Protein AF-A0A847AK46-F1 (afdb_monomer)

Mean predicted aligned error: 5.67 Å

Radius of gyration: 19.07 Å; Cα contacts (8 Å, |Δi|>4): 72; chains: 1; bounding box: 44×22×49 Å

Solvent-accessible surface area (backbone atoms only — not comparable to full-atom values): 6407 Å² total; per-residue (Å²): 100,94,80,36,42,93,45,49,43,62,51,52,55,52,57,59,48,49,74,39,63,72,52,39,50,54,55,55,48,74,77,46,95,80,74,70,74,82,70,71,77,76,82,78,83,87,80,85,81,79,66,42,68,40,82,86,78,53,36,74,56,88,57,73,46,79,50,70,58,98,87,50,77,46,80,38,44,48,66,71,62,39,74,80,38,43,69,68,51,49,53,53,45,41,66,71,65,65,74,106

pLDDT: mean 88.89, std 6.11, range [63.16, 95.5]

Structure (mmCIF, N/CA/C/O backbone):
data_AF-A0A847AK46-F1
#
_entry.id   AF-A0A847AK46-F1
#
loop_
_atom_site.group_PDB
_atom_site.id
_atom_site.type_symbol
_atom_site.label_atom_id
_atom_s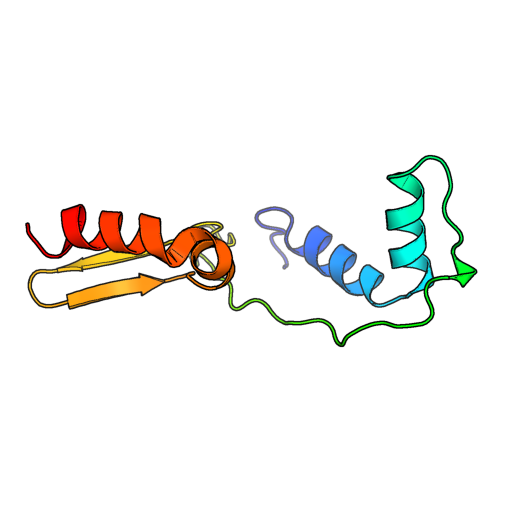ite.label_alt_id
_atom_site.label_comp_id
_atom_site.label_asym_id
_atom_site.label_entity_id
_atom_site.label_seq_id
_atom_site.pdbx_PDB_ins_code
_atom_site.Cartn_x
_atom_site.Cartn_y
_atom_site.Cartn_z
_atom_site.occupancy
_atom_site.B_iso_or_equiv
_atom_site.auth_seq_id
_atom_site.auth_comp_id
_atom_site.auth_asym_id
_atom_site.auth_atom_id
_atom_site.pdbx_PDB_model_num
ATOM 1 N N . PHE A 1 1 ? 14.630 -2.478 10.214 1.00 65.44 1 PHE A N 1
ATOM 2 C CA . PHE A 1 1 ? 15.773 -2.605 9.281 1.00 65.44 1 PHE A CA 1
ATOM 3 C C . PHE A 1 1 ? 16.762 -3.682 9.728 1.00 65.44 1 PHE A C 1
ATOM 5 O O . PHE A 1 1 ? 16.898 -4.661 9.011 1.00 65.44 1 PHE A O 1
ATOM 12 N N . LEU A 1 2 ? 17.380 -3.572 10.916 1.00 73.19 2 LEU A N 1
ATOM 13 C CA . LEU A 1 2 ? 18.348 -4.567 11.424 1.00 73.19 2 LEU A CA 1
ATOM 14 C C . LEU A 1 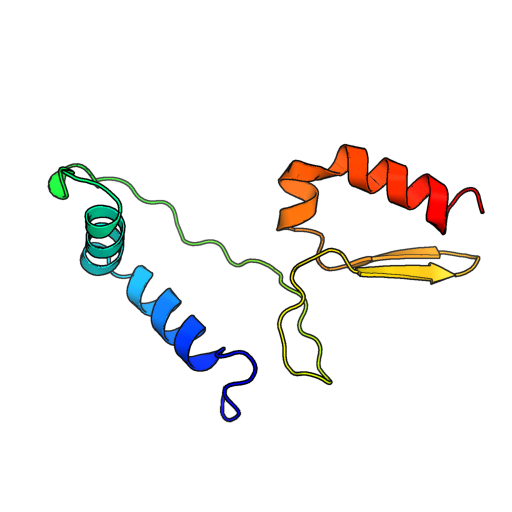2 ? 17.785 -5.992 11.535 1.00 73.19 2 LEU A C 1
ATOM 16 O O . LEU A 1 2 ? 18.455 -6.947 11.171 1.00 73.19 2 LEU A O 1
ATOM 20 N N . THR A 1 3 ? 16.541 -6.130 11.994 1.00 79.75 3 THR A N 1
ATOM 21 C CA . THR A 1 3 ? 15.900 -7.439 12.190 1.00 79.75 3 THR A CA 1
ATOM 22 C C . THR A 1 3 ? 15.344 -8.059 10.907 1.00 79.75 3 THR A C 1
ATOM 24 O O . THR A 1 3 ? 14.846 -9.173 10.967 1.00 79.75 3 THR A O 1
ATOM 27 N N . ASN A 1 4 ? 15.357 -7.330 9.780 1.00 80.56 4 ASN A N 1
ATOM 28 C CA . ASN A 1 4 ? 14.664 -7.686 8.532 1.00 80.56 4 ASN A CA 1
ATOM 29 C C . ASN A 1 4 ? 13.256 -8.290 8.738 1.00 80.56 4 ASN A C 1
ATOM 31 O O . ASN A 1 4 ? 12.871 -9.217 8.028 1.00 80.56 4 ASN A O 1
ATOM 35 N N . ALA A 1 5 ? 12.502 -7.786 9.725 1.00 79.62 5 ALA A N 1
ATOM 36 C CA . ALA A 1 5 ? 11.128 -8.229 9.965 1.00 79.62 5 ALA A CA 1
ATOM 37 C C . ALA A 1 5 ? 10.343 -8.147 8.647 1.00 79.62 5 ALA A C 1
ATOM 39 O O . ALA A 1 5 ? 10.553 -7.187 7.903 1.00 79.62 5 ALA A O 1
ATOM 40 N N . PHE A 1 6 ? 9.545 -9.176 8.339 1.00 80.62 6 PHE A N 1
ATOM 41 C CA . PHE A 1 6 ? 8.785 -9.359 7.088 1.00 80.62 6 PHE A CA 1
ATOM 42 C C . PHE A 1 6 ? 9.554 -9.151 5.762 1.00 80.62 6 PHE A C 1
ATOM 44 O O . PHE A 1 6 ? 8.937 -8.989 4.713 1.00 80.62 6 PHE A O 1
ATOM 51 N N . GLY A 1 7 ? 10.892 -9.135 5.767 1.00 85.75 7 GLY A N 1
ATOM 52 C CA . GLY A 1 7 ? 11.681 -8.792 4.578 1.00 85.75 7 GLY A CA 1
ATOM 53 C C . GLY A 1 7 ? 11.772 -7.286 4.295 1.00 85.75 7 GLY A C 1
ATOM 54 O O . GLY A 1 7 ? 12.087 -6.893 3.172 1.00 85.75 7 GLY A O 1
ATOM 55 N N . PHE A 1 8 ? 11.523 -6.418 5.287 1.00 85.12 8 PHE A N 1
ATOM 56 C CA . PHE A 1 8 ? 11.512 -4.958 5.114 1.00 85.12 8 PHE A CA 1
ATOM 57 C C . PHE A 1 8 ? 12.767 -4.393 4.450 1.00 85.12 8 PHE A C 1
ATOM 59 O O . PHE A 1 8 ? 12.676 -3.464 3.655 1.00 85.12 8 PHE A O 1
ATOM 66 N N . ARG A 1 9 ? 13.956 -4.893 4.809 1.00 89.25 9 ARG A N 1
ATOM 67 C CA . ARG A 1 9 ? 15.210 -4.382 4.241 1.00 89.25 9 ARG A CA 1
ATOM 68 C C . ARG A 1 9 ? 15.275 -4.695 2.754 1.00 89.25 9 ARG A C 1
ATOM 70 O O . ARG A 1 9 ? 15.650 -3.827 1.972 1.00 89.25 9 ARG A O 1
ATOM 77 N N . ASP A 1 10 ? 14.921 -5.920 2.396 1.00 90.19 10 ASP A N 1
ATOM 78 C CA . ASP A 1 10 ? 14.971 -6.383 1.016 1.00 90.19 10 ASP A CA 1
ATOM 79 C C . ASP A 1 10 ? 13.931 -5.625 0.183 1.00 90.19 10 ASP A C 1
ATOM 81 O O . ASP A 1 10 ? 14.270 -5.099 -0.874 1.00 90.19 10 ASP A O 1
ATOM 85 N N . LEU A 1 11 ? 12.725 -5.431 0.731 1.00 88.62 11 LEU A N 1
ATOM 86 C CA . LEU A 1 11 ? 11.689 -4.574 0.156 1.00 88.62 11 LEU A CA 1
ATOM 87 C C . LEU A 1 11 ? 12.175 -3.128 -0.026 1.00 88.62 11 LEU A C 1
ATOM 89 O O . LEU A 1 11 ? 12.060 -2.575 -1.111 1.00 88.62 11 LEU A O 1
ATOM 93 N N . ALA A 1 12 ? 12.751 -2.510 1.007 1.00 88.56 12 ALA A N 1
ATOM 94 C CA . ALA A 1 12 ? 13.211 -1.125 0.943 1.00 88.56 12 ALA A CA 1
ATOM 95 C C . ALA A 1 12 ? 14.313 -0.933 -0.110 1.00 88.56 12 ALA A C 1
ATOM 97 O O . ALA A 1 12 ? 14.274 0.020 -0.886 1.00 88.56 12 ALA A O 1
ATOM 98 N N . ILE A 1 13 ? 15.283 -1.851 -0.164 1.00 92.06 13 ILE A N 1
ATOM 99 C CA . ILE A 1 13 ? 16.333 -1.840 -1.189 1.00 92.06 13 ILE A CA 1
ATOM 100 C C . ILE A 1 13 ? 15.716 -2.005 -2.582 1.00 92.06 13 ILE A C 1
ATOM 102 O O . ILE A 1 13 ? 16.142 -1.333 -3.521 1.00 92.06 13 ILE A O 1
ATOM 106 N N . GLU A 1 14 ? 14.726 -2.882 -2.725 1.00 92.94 14 GLU A N 1
ATOM 107 C CA . GLU A 1 14 ? 14.033 -3.118 -3.987 1.00 92.94 14 GLU A CA 1
ATOM 108 C C . GLU A 1 14 ? 13.263 -1.882 -4.472 1.00 92.94 14 GLU A C 1
ATOM 110 O O . GLU A 1 14 ? 13.423 -1.480 -5.623 1.00 92.94 14 GLU A O 1
ATOM 115 N N . GLU A 1 15 ? 12.511 -1.212 -3.596 1.00 90.94 15 GLU A N 1
ATOM 116 C CA . GLU A 1 15 ? 11.807 0.033 -3.930 1.00 90.94 15 GLU A CA 1
ATOM 117 C C . GLU A 1 15 ? 12.776 1.156 -4.334 1.00 90.94 15 GLU A C 1
ATOM 119 O O . GLU A 1 15 ? 12.540 1.851 -5.322 1.00 90.94 15 GLU A O 1
ATOM 124 N N . ILE A 1 16 ? 13.922 1.291 -3.654 1.00 90.38 16 ILE A N 1
ATOM 125 C CA . ILE A 1 16 ? 14.945 2.290 -4.013 1.00 90.38 16 ILE A CA 1
ATOM 126 C C . ILE A 1 16 ? 15.492 2.043 -5.425 1.00 90.38 16 ILE A C 1
ATOM 128 O O . ILE A 1 16 ? 15.710 2.991 -6.184 1.00 90.38 16 ILE A O 1
ATOM 132 N N . LYS A 1 17 ? 15.706 0.783 -5.826 1.00 92.69 17 LYS A N 1
ATOM 133 C CA . LYS A 1 17 ? 16.184 0.478 -7.185 1.00 92.69 17 LYS A CA 1
ATOM 134 C C . LYS A 1 17 ? 15.185 0.913 -8.255 1.00 92.69 17 LYS A C 1
ATOM 136 O O . LYS A 1 17 ? 15.623 1.336 -9.325 1.00 92.69 17 LYS A O 1
ATOM 141 N N . LYS A 1 18 ? 13.875 0.858 -7.980 1.00 91.12 18 LYS A N 1
ATOM 142 C CA . LYS A 1 18 ? 12.813 1.272 -8.919 1.00 91.12 18 LYS A CA 1
ATOM 143 C C . LYS A 1 18 ? 12.843 2.763 -9.243 1.00 91.12 18 LYS A C 1
ATOM 145 O O . LYS A 1 18 ? 12.276 3.170 -10.250 1.00 91.12 18 LYS A O 1
ATOM 150 N N . TYR A 1 19 ? 13.575 3.573 -8.476 1.00 88.06 19 TYR A N 1
ATOM 151 C CA . TYR A 1 19 ? 13.792 4.982 -8.819 1.00 88.06 19 TYR A CA 1
ATOM 152 C C . TYR A 1 19 ? 14.685 5.131 -10.060 1.00 88.06 19 TYR A C 1
ATOM 154 O O . TYR A 1 19 ? 14.676 6.166 -10.724 1.00 88.06 19 TYR A O 1
ATOM 162 N N . ARG A 1 20 ? 15.454 4.092 -10.414 1.00 89.81 20 ARG A N 1
ATOM 163 C CA . ARG A 1 20 ? 16.216 4.047 -11.663 1.00 89.81 20 ARG A CA 1
ATOM 164 C C . ARG A 1 20 ? 15.307 3.575 -12.790 1.00 89.81 20 ARG A C 1
ATOM 166 O O . ARG A 1 20 ? 14.909 2.412 -12.815 1.00 89.81 20 ARG A O 1
ATOM 173 N N . ARG A 1 21 ? 15.082 4.440 -13.784 1.00 87.94 21 ARG A N 1
ATOM 174 C CA . ARG A 1 21 ? 14.257 4.138 -14.967 1.00 87.94 21 ARG A CA 1
ATOM 175 C C . ARG A 1 21 ? 14.592 2.785 -15.597 1.00 87.94 21 ARG A C 1
ATOM 17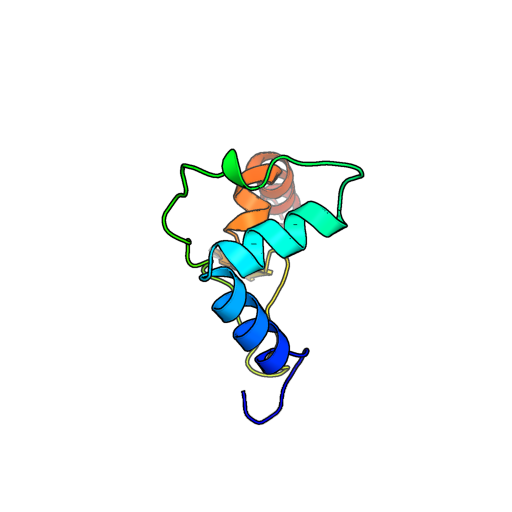7 O O . ARG A 1 21 ? 13.699 1.968 -15.746 1.00 87.94 21 ARG A O 1
ATOM 184 N N . SER A 1 22 ? 15.863 2.534 -15.918 1.00 90.38 22 SER A N 1
ATOM 185 C CA . SER A 1 22 ? 16.278 1.289 -16.585 1.00 90.38 22 SER A CA 1
ATOM 186 C C . SER A 1 22 ? 15.998 0.033 -15.760 1.00 90.38 22 SER A C 1
ATOM 188 O O . SER A 1 22 ? 15.740 -1.032 -16.313 1.00 90.38 22 SER A O 1
ATOM 190 N N . TYR A 1 23 ? 16.033 0.147 -14.431 1.00 93.00 23 TYR A N 1
ATOM 191 C CA . TYR A 1 23 ? 15.668 -0.956 -13.555 1.00 93.00 23 TYR A CA 1
ATOM 192 C C . TYR A 1 23 ? 14.162 -1.208 -13.608 1.00 93.00 23 TYR A C 1
ATOM 194 O O . TYR A 1 23 ? 13.732 -2.341 -13.807 1.00 93.00 23 TYR A O 1
ATOM 202 N N . PHE A 1 24 ? 13.366 -0.146 -13.486 1.00 90.94 24 PHE A N 1
ATOM 203 C CA . PHE A 1 24 ? 11.912 -0.245 -13.474 1.00 90.94 24 PHE A CA 1
ATOM 204 C C . PHE A 1 24 ? 11.339 -0.721 -14.819 1.00 90.94 24 PHE A C 1
ATOM 206 O O . PHE A 1 24 ? 10.517 -1.636 -14.841 1.00 90.94 24 PHE A O 1
ATOM 213 N N . THR A 1 25 ? 11.836 -0.200 -15.947 1.00 92.19 25 THR A N 1
ATOM 214 C CA . THR A 1 25 ? 11.452 -0.684 -17.287 1.00 92.19 25 THR A CA 1
ATOM 215 C C . THR A 1 25 ? 11.897 -2.126 -17.513 1.00 92.19 25 THR A C 1
ATOM 217 O O . THR A 1 25 ? 11.148 -2.921 -18.080 1.00 92.19 25 THR A O 1
ATOM 220 N N . GLY A 1 26 ? 13.071 -2.504 -16.998 1.00 92.94 26 GLY A N 1
ATOM 221 C CA . GLY A 1 26 ? 13.560 -3.879 -17.040 1.00 92.94 26 GLY A CA 1
ATOM 222 C C . GLY A 1 26 ? 12.695 -4.864 -16.244 1.00 92.94 26 GLY A C 1
ATOM 223 O O . GLY A 1 26 ? 12.573 -6.021 -16.644 1.00 92.94 26 GLY A O 1
ATOM 224 N N . LEU A 1 27 ? 12.067 -4.429 -15.144 1.00 93.62 27 LEU A N 1
ATOM 225 C CA . LEU A 1 27 ? 11.072 -5.233 -14.425 1.00 93.62 27 LEU A CA 1
ATOM 226 C C . LEU A 1 27 ? 9.802 -5.415 -15.263 1.00 93.62 27 LEU A C 1
ATOM 228 O O . 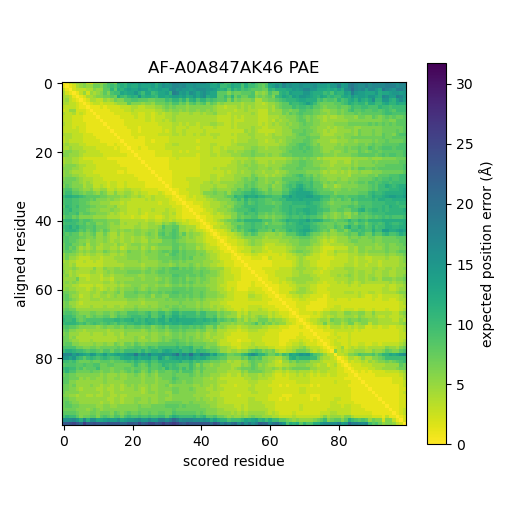LEU A 1 27 ? 9.351 -6.546 -15.426 1.00 93.62 27 LEU A O 1
ATOM 232 N N . ALA A 1 28 ? 9.274 -4.336 -15.849 1.00 92.12 28 ALA A N 1
ATOM 233 C CA . ALA A 1 28 ? 8.081 -4.390 -16.696 1.00 92.12 28 ALA A CA 1
ATOM 234 C C . ALA A 1 28 ? 8.272 -5.317 -17.908 1.00 92.12 28 ALA A C 1
ATOM 236 O O . ALA A 1 28 ? 7.408 -6.137 -18.208 1.00 92.12 28 ALA A O 1
ATOM 237 N N . LYS A 1 29 ? 9.444 -5.265 -18.550 1.00 94.19 29 LYS A N 1
ATOM 238 C CA . LYS A 1 29 ? 9.794 -6.129 -19.686 1.00 94.19 29 LYS A CA 1
ATOM 239 C C . LYS A 1 29 ? 9.739 -7.621 -19.370 1.00 94.19 29 LYS A C 1
ATOM 241 O O . LYS A 1 29 ? 9.427 -8.407 -20.250 1.00 94.19 29 LYS A O 1
ATOM 246 N N . LYS A 1 30 ? 10.007 -8.030 -18.127 1.00 94.81 30 LYS A N 1
ATOM 247 C CA . LYS A 1 30 ? 9.921 -9.444 -17.719 1.00 94.81 30 LYS A CA 1
ATOM 248 C C . LYS A 1 30 ? 8.483 -9.949 -17.584 1.00 94.81 30 LYS A C 1
ATOM 250 O O . LYS A 1 30 ? 8.283 -11.155 -17.503 1.00 94.81 30 LYS A O 1
ATOM 255 N N . MET A 1 31 ? 7.504 -9.049 -17.507 1.00 95.25 31 MET A N 1
ATOM 256 C CA . MET A 1 31 ? 6.094 -9.391 -17.293 1.00 95.25 31 MET A CA 1
ATOM 257 C C . MET A 1 31 ? 5.320 -9.591 -18.600 1.00 95.25 31 MET A C 1
ATOM 259 O O . MET A 1 31 ? 4.175 -10.034 -18.564 1.00 95.25 31 MET A O 1
ATOM 263 N N . VAL A 1 32 ? 5.915 -9.247 -19.744 1.00 95.44 32 VAL A N 1
ATOM 264 C CA . VAL A 1 32 ? 5.263 -9.251 -21.058 1.00 95.44 32 VAL A CA 1
ATOM 265 C C . VAL A 1 32 ? 6.178 -9.874 -22.109 1.00 95.44 32 VAL A C 1
ATOM 267 O O . VAL A 1 32 ? 7.385 -9.966 -21.912 1.00 95.44 32 VAL A O 1
ATOM 270 N N . TYR A 1 33 ? 5.604 -10.316 -23.228 1.00 95.38 33 TYR A N 1
ATOM 271 C CA . TYR A 1 33 ? 6.370 -10.944 -24.307 1.00 95.38 33 TYR A CA 1
ATOM 272 C C . TYR A 1 33 ? 7.305 -9.951 -25.017 1.00 95.38 33 TYR A C 1
ATOM 274 O O . TYR A 1 33 ? 8.482 -10.239 -25.223 1.00 95.38 33 TYR A O 1
ATOM 282 N N . GLU A 1 34 ? 6.797 -8.763 -25.347 1.00 94.06 34 GLU A N 1
ATOM 283 C CA . GLU A 1 34 ? 7.551 -7.699 -26.008 1.00 94.06 34 GLU A CA 1
ATOM 284 C C . GLU A 1 34 ? 7.066 -6.329 -25.518 1.00 94.06 34 GLU A C 1
ATOM 286 O O . GLU A 1 34 ? 5.873 -6.130 -25.286 1.00 94.06 34 GLU A O 1
ATOM 291 N N . ILE A 1 35 ? 7.997 -5.388 -25.330 1.00 92.69 35 ILE A N 1
ATOM 292 C CA . ILE A 1 35 ? 7.706 -3.995 -24.980 1.00 92.69 35 ILE A CA 1
ATOM 293 C C . ILE A 1 35 ? 8.817 -3.074 -25.489 1.00 92.69 35 ILE A C 1
ATOM 295 O O . ILE A 1 35 ? 10.002 -3.399 -25.380 1.00 92.69 35 ILE A O 1
ATOM 299 N N . ASP A 1 36 ? 8.440 -1.908 -26.011 1.00 91.81 36 ASP A N 1
ATOM 300 C CA . ASP A 1 36 ? 9.387 -0.860 -26.391 1.00 91.81 36 ASP A CA 1
ATOM 301 C C . ASP A 1 36 ? 9.817 -0.047 -25.158 1.00 91.81 36 ASP A C 1
ATOM 303 O O . ASP A 1 36 ? 9.108 0.838 -24.676 1.00 91.81 36 ASP A O 1
ATOM 307 N N . GLU A 1 37 ? 11.019 -0.327 -24.649 1.00 88.69 37 GLU A N 1
ATOM 308 C CA . GLU A 1 37 ? 11.597 0.396 -23.509 1.00 88.69 37 GLU A CA 1
ATOM 309 C C . GLU A 1 37 ? 11.841 1.893 -23.804 1.00 88.69 37 GLU A C 1
ATOM 311 O O . GLU A 1 37 ? 11.890 2.727 -22.887 1.00 88.69 37 GLU A O 1
ATOM 316 N N . THR A 1 38 ? 11.982 2.260 -25.082 1.00 89.69 38 THR A N 1
ATOM 317 C CA . THR A 1 38 ? 12.173 3.654 -25.504 1.00 89.69 38 THR A CA 1
ATOM 318 C C . THR A 1 38 ? 10.874 4.462 -25.442 1.00 89.69 38 THR A C 1
ATOM 320 O O . THR A 1 38 ? 10.924 5.691 -25.323 1.00 89.69 38 THR A O 1
ATOM 323 N N . GLY A 1 39 ? 9.724 3.780 -25.405 1.00 90.06 39 GLY A N 1
ATOM 324 C CA . GLY A 1 39 ? 8.397 4.365 -25.232 1.00 90.06 39 GLY A CA 1
ATOM 325 C C . GLY A 1 39 ? 8.141 4.965 -23.844 1.00 90.06 39 GLY A C 1
ATOM 326 O O . GLY A 1 39 ? 7.302 5.853 -23.712 1.00 90.06 39 GLY A O 1
ATOM 327 N N . PHE A 1 40 ? 8.895 4.566 -22.811 1.00 89.44 40 PHE A N 1
ATOM 328 C CA . PHE A 1 40 ? 8.778 5.117 -21.450 1.00 89.44 40 PHE A CA 1
ATOM 329 C C . PHE A 1 40 ? 9.404 6.517 -21.338 1.00 89.44 40 PHE A C 1
ATOM 331 O O . PHE A 1 40 ? 10.512 6.681 -20.820 1.00 89.44 40 PHE A O 1
ATOM 338 N N . LYS A 1 41 ? 8.707 7.529 -21.861 1.00 89.38 41 LYS A N 1
ATOM 339 C CA . LYS A 1 41 ? 9.173 8.927 -21.921 1.00 89.38 41 LYS A CA 1
ATOM 340 C C . LYS A 1 41 ? 8.703 9.790 -20.754 1.00 89.38 41 LYS A C 1
ATOM 342 O O . LYS A 1 41 ? 9.319 10.814 -20.482 1.00 89.38 41 LYS A O 1
ATOM 347 N N . GLU A 1 42 ? 7.650 9.365 -20.067 1.00 88.94 42 GLU A N 1
ATOM 348 C CA . GLU A 1 42 ? 7.000 10.118 -18.998 1.00 88.94 42 GLU A CA 1
ATOM 349 C C . GLU A 1 42 ? 6.961 9.293 -17.712 1.00 88.94 42 GLU A C 1
ATOM 351 O O . GLU A 1 42 ? 6.839 8.066 -17.743 1.00 88.94 42 GLU A O 1
ATOM 356 N N . TRP A 1 43 ? 7.079 9.968 -16.571 1.00 84.31 43 TRP A N 1
ATOM 357 C CA . TRP A 1 43 ? 6.940 9.363 -15.252 1.00 84.31 43 TRP A CA 1
ATOM 358 C C . TRP A 1 43 ? 6.433 10.395 -14.253 1.00 84.31 43 TRP A C 1
ATOM 360 O O . TRP A 1 43 ? 6.748 11.583 -14.333 1.00 84.31 43 TRP A O 1
ATOM 370 N N . THR A 1 44 ? 5.663 9.925 -13.281 1.00 82.12 44 THR A N 1
ATOM 371 C CA . TH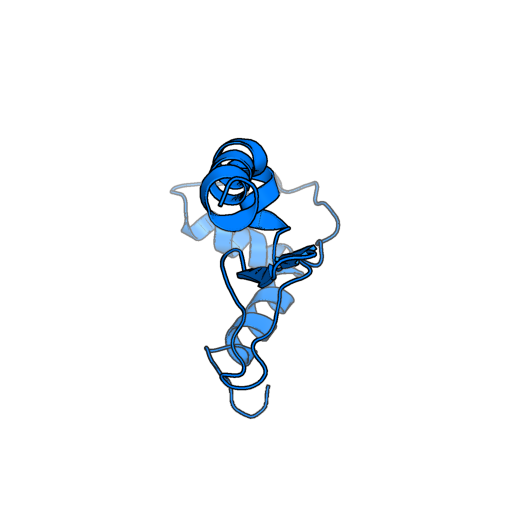R A 1 44 ? 5.219 10.738 -12.153 1.00 82.12 44 THR A CA 1
ATOM 372 C C . THR A 1 44 ? 6.209 10.630 -11.001 1.00 82.12 44 THR A C 1
ATOM 374 O O . THR A 1 44 ? 6.958 9.658 -10.884 1.00 82.12 44 THR A O 1
ATOM 377 N N . THR A 1 45 ? 6.189 11.613 -10.106 1.00 82.81 45 THR A N 1
ATOM 378 C CA . THR A 1 45 ? 6.916 11.520 -8.839 1.00 82.81 45 THR A CA 1
ATOM 379 C C . THR A 1 45 ? 6.390 10.329 -8.025 1.00 82.81 45 THR A C 1
ATOM 381 O O . THR A 1 45 ? 5.169 10.186 -7.901 1.00 82.81 45 THR A O 1
ATOM 384 N N . PRO A 1 46 ? 7.265 9.474 -7.463 1.00 81.06 46 PRO A N 1
ATOM 385 C CA . PRO A 1 46 ? 6.844 8.409 -6.560 1.00 81.06 46 PRO A CA 1
ATOM 386 C C . PRO A 1 46 ? 6.076 8.964 -5.354 1.00 81.06 46 PRO A C 1
ATOM 388 O O . PRO A 1 46 ? 6.488 9.952 -4.745 1.00 81.06 46 PRO A O 1
ATOM 391 N N . GLY A 1 47 ? 4.963 8.321 -5.003 1.00 83.44 47 GLY A N 1
ATOM 392 C CA . GLY A 1 47 ? 4.180 8.652 -3.812 1.00 83.44 47 GLY A CA 1
ATOM 393 C C . GLY A 1 47 ? 4.642 7.873 -2.579 1.00 83.44 47 GLY A C 1
ATOM 394 O O . GLY A 1 47 ? 5.141 6.755 -2.693 1.00 83.44 47 GLY A O 1
ATOM 395 N N . ILE A 1 48 ? 4.429 8.441 -1.389 1.00 83.81 48 ILE A N 1
ATOM 396 C CA . ILE A 1 48 ? 4.624 7.742 -0.112 1.00 83.81 48 ILE A CA 1
ATOM 397 C C . ILE A 1 48 ? 3.260 7.272 0.388 1.00 83.81 48 ILE A C 1
ATOM 399 O O . ILE A 1 48 ? 2.350 8.076 0.587 1.00 83.81 48 ILE A O 1
ATOM 403 N N . ARG A 1 49 ? 3.117 5.965 0.621 1.00 84.88 49 ARG A N 1
ATOM 404 C CA . ARG A 1 49 ? 1.922 5.398 1.251 1.00 84.88 49 ARG A CA 1
ATOM 405 C C . ARG A 1 49 ? 2.048 5.520 2.768 1.00 84.88 49 ARG A C 1
ATOM 407 O O . ARG A 1 49 ? 2.966 4.949 3.353 1.00 84.88 49 ARG A O 1
ATOM 414 N N . ALA A 1 50 ? 1.119 6.236 3.403 1.00 85.56 50 ALA A N 1
ATOM 415 C CA . ALA A 1 50 ? 1.001 6.261 4.859 1.00 85.56 50 ALA A CA 1
ATOM 416 C C . ALA A 1 50 ? 0.466 4.902 5.347 1.00 85.56 50 ALA A C 1
ATOM 418 O O . ALA A 1 50 ? -0.742 4.683 5.413 1.00 85.56 50 ALA A O 1
ATOM 419 N N . GLN A 1 51 ? 1.389 3.976 5.605 1.00 87.88 51 GLN A N 1
ATOM 420 C CA . GLN A 1 51 ? 1.110 2.605 6.023 1.00 87.88 51 GLN A CA 1
ATOM 421 C C . GLN A 1 51 ? 1.314 2.455 7.530 1.00 87.88 51 GLN A C 1
ATOM 423 O O . GLN A 1 51 ? 2.317 2.923 8.074 1.00 87.88 51 GLN A O 1
ATOM 428 N N . LEU A 1 52 ? 0.393 1.764 8.199 1.00 91.62 52 LEU A N 1
ATOM 429 C CA . LEU A 1 52 ? 0.513 1.479 9.625 1.00 91.62 52 LEU A CA 1
ATOM 430 C C . LEU A 1 52 ? 1.574 0.391 9.888 1.00 91.62 52 LEU A C 1
ATOM 432 O O . LEU A 1 52 ? 1.582 -0.652 9.232 1.00 91.62 52 LEU A O 1
ATOM 436 N N . LEU A 1 53 ? 2.447 0.624 10.875 1.00 90.50 53 LEU A N 1
ATOM 437 C CA . LEU A 1 53 ? 3.434 -0.342 11.368 1.00 90.50 53 LEU A CA 1
ATOM 438 C C . LEU A 1 53 ? 2.961 -0.924 12.703 1.00 90.50 53 LEU A C 1
ATOM 440 O O . LEU A 1 53 ? 2.783 -0.189 13.674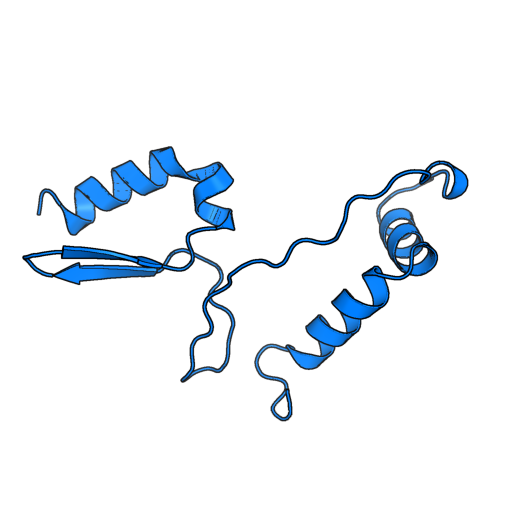 1.00 90.50 53 LEU A O 1
ATOM 444 N N . ASN A 1 54 ? 2.829 -2.245 12.781 1.00 90.50 54 ASN A N 1
ATOM 445 C CA . ASN A 1 54 ? 2.628 -2.927 14.051 1.00 90.50 54 ASN A CA 1
ATOM 446 C C . ASN A 1 54 ? 3.957 -2.951 14.821 1.00 90.50 54 ASN A C 1
ATOM 448 O O . ASN A 1 54 ? 4.906 -3.605 14.403 1.00 90.50 54 ASN A O 1
ATOM 452 N N . ILE A 1 55 ? 4.048 -2.246 15.948 1.00 90.50 55 ILE A N 1
ATOM 453 C CA . ILE A 1 55 ? 5.300 -2.127 16.718 1.00 90.50 55 ILE A CA 1
ATOM 454 C C . ILE A 1 55 ? 5.710 -3.415 17.447 1.00 90.50 55 ILE A C 1
ATOM 456 O O . ILE A 1 55 ? 6.888 -3.583 17.766 1.00 90.50 55 ILE A O 1
ATOM 460 N N . ASN A 1 56 ? 4.764 -4.329 17.676 1.00 90.44 56 ASN A N 1
ATOM 461 C CA . ASN A 1 56 ? 5.011 -5.594 18.362 1.00 90.44 56 ASN A CA 1
ATOM 462 C C . ASN A 1 56 ? 5.608 -6.618 17.392 1.00 90.44 56 ASN A C 1
ATOM 464 O O . ASN A 1 56 ? 6.663 -7.188 17.666 1.00 90.44 56 ASN A O 1
ATOM 468 N N . THR A 1 57 ? 4.973 -6.809 16.230 1.00 89.56 57 THR A N 1
ATOM 469 C CA . THR A 1 57 ? 5.467 -7.734 15.191 1.00 89.56 57 THR A CA 1
ATOM 470 C C . THR A 1 57 ? 6.553 -7.108 14.316 1.00 89.56 57 THR A C 1
ATOM 472 O O . THR A 1 57 ? 7.378 -7.813 13.738 1.00 89.56 57 THR A O 1
ATOM 475 N N . LYS A 1 58 ? 6.609 -5.770 14.274 1.00 88.06 58 LYS A N 1
ATOM 476 C CA . LYS A 1 58 ? 7.440 -4.953 13.376 1.00 88.06 58 LYS A CA 1
ATOM 477 C C . LYS A 1 58 ? 7.063 -5.128 11.905 1.00 88.06 58 LYS A C 1
ATOM 479 O O . LYS A 1 58 ? 7.933 -4.997 11.048 1.00 88.06 58 LYS A O 1
ATOM 484 N N . GLU A 1 59 ? 5.790 -5.399 11.625 1.00 88.62 59 GLU A N 1
ATOM 485 C CA . GLU A 1 59 ? 5.257 -5.648 10.281 1.00 88.62 59 GLU A CA 1
ATOM 486 C C . GLU A 1 59 ? 4.301 -4.553 9.810 1.00 88.62 59 GLU A C 1
ATOM 488 O O . GLU A 1 59 ? 3.640 -3.892 10.614 1.00 88.62 59 GLU A O 1
ATOM 493 N N . LEU A 1 60 ? 4.229 -4.355 8.492 1.00 88.62 60 LEU A N 1
ATOM 494 C CA . LEU A 1 60 ? 3.279 -3.425 7.88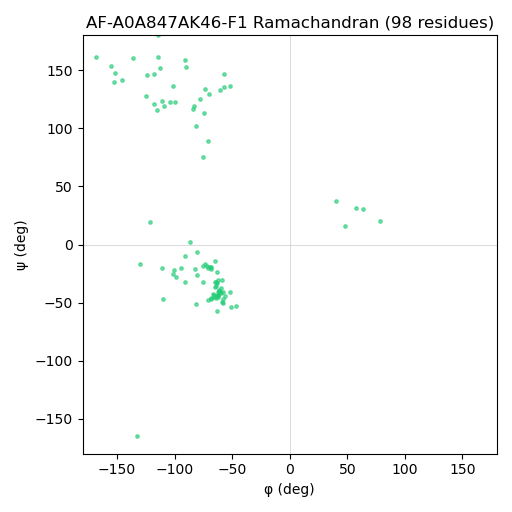7 1.00 88.62 60 LEU A CA 1
ATOM 495 C C . LEU A 1 60 ? 1.891 -4.058 7.841 1.00 88.62 60 LEU A C 1
ATOM 497 O O . LEU A 1 60 ? 1.704 -5.125 7.261 1.00 88.62 60 LEU A O 1
ATOM 501 N N . VAL A 1 61 ? 0.908 -3.366 8.407 1.00 89.94 61 VAL A N 1
ATOM 502 C CA . VAL A 1 61 ? -0.492 -3.787 8.344 1.00 89.94 61 VAL A CA 1
ATOM 503 C C . VAL A 1 61 ? -0.984 -3.610 6.916 1.00 89.94 61 VAL A C 1
ATOM 505 O O . VAL A 1 61 ? -0.788 -2.543 6.348 1.00 89.94 61 VAL A O 1
ATOM 508 N N . LEU A 1 62 ? -1.599 -4.626 6.313 1.00 86.62 62 LEU A N 1
ATOM 509 C CA . LEU A 1 62 ? -1.988 -4.588 4.895 1.00 86.62 62 LEU A CA 1
ATOM 510 C C . LEU A 1 62 ? -3.408 -4.059 4.659 1.00 86.62 62 LEU A C 1
ATOM 512 O O . LEU A 1 62 ? -3.632 -3.389 3.649 1.00 86.62 62 LEU A O 1
ATOM 516 N N . ASP A 1 63 ? -4.317 -4.322 5.597 1.00 90.19 63 ASP A N 1
ATOM 517 C CA . ASP A 1 63 ? -5.747 -4.004 5.511 1.00 90.19 63 ASP A CA 1
ATOM 518 C C . ASP A 1 63 ? -6.164 -2.950 6.555 1.00 90.19 63 ASP A C 1
ATOM 520 O O . ASP A 1 63 ? -5.327 -2.462 7.321 1.00 90.19 63 ASP A O 1
ATOM 524 N N . PHE A 1 64 ? -7.438 -2.571 6.581 1.00 92.12 64 PHE A N 1
ATOM 525 C CA . PHE A 1 64 ? -7.998 -1.688 7.599 1.00 92.12 64 PHE A CA 1
ATOM 526 C C . PHE A 1 64 ? -7.793 -2.237 9.013 1.00 92.12 64 PHE A C 1
ATOM 528 O O . PHE A 1 64 ? -7.877 -3.439 9.255 1.00 92.12 64 PHE A O 1
ATOM 535 N N . VAL A 1 65 ? -7.603 -1.329 9.968 1.00 93.00 65 VAL A N 1
ATOM 536 C CA . VAL A 1 65 ? -7.770 -1.635 11.394 1.00 93.00 65 VAL A CA 1
ATOM 537 C C . VAL A 1 65 ? -8.886 -0.746 11.901 1.00 93.00 65 VAL A C 1
ATOM 539 O O . VAL A 1 65 ? -8.803 0.477 11.770 1.00 93.00 65 VAL A O 1
ATOM 542 N N . VAL A 1 66 ? -9.942 -1.367 12.418 1.00 94.19 66 VAL A N 1
ATOM 543 C CA . VAL A 1 66 ? -11.100 -0.665 12.968 1.00 94.19 66 VAL A CA 1
ATOM 544 C C . VAL A 1 66 ? -11.167 -0.972 14.450 1.00 94.19 66 VAL A C 1
ATOM 546 O O . VAL A 1 66 ? -11.349 -2.119 14.844 1.00 94.19 66 VAL A O 1
ATOM 549 N N . GLU A 1 67 ? -10.995 0.071 15.246 1.00 93.62 67 GLU A N 1
ATOM 550 C CA . GLU A 1 67 ? -11.090 0.035 16.702 1.00 93.62 67 GLU A CA 1
ATOM 551 C C . GLU A 1 67 ? -12.237 0.949 17.112 1.00 93.62 67 GLU A C 1
ATOM 553 O O . GLU A 1 67 ? -12.487 1.963 16.460 1.00 93.62 67 GLU A O 1
ATOM 558 N N . GLY A 1 68 ? -12.948 0.632 18.183 1.00 91.31 68 GLY A N 1
ATOM 559 C CA . GLY A 1 68 ? -14.029 1.494 18.635 1.00 91.31 68 GLY A CA 1
ATOM 560 C C . GLY A 1 68 ? -14.544 1.130 20.010 1.00 91.31 68 GLY A C 1
ATOM 561 O O . GLY A 1 68 ? -14.341 0.019 20.502 1.00 91.31 68 GLY A O 1
ATOM 562 N N . ASP A 1 69 ? -15.224 2.092 20.611 1.00 89.38 69 ASP A N 1
ATOM 563 C CA . ASP A 1 69 ? -15.926 1.968 21.875 1.00 89.38 69 ASP A CA 1
ATOM 564 C C . ASP A 1 69 ? -17.340 2.559 21.755 1.00 89.38 69 ASP A C 1
ATOM 566 O O . ASP A 1 69 ? -17.866 2.746 20.659 1.00 89.38 69 ASP A O 1
ATOM 570 N N . LYS A 1 70 ? -17.990 2.813 22.894 1.00 87.69 70 LYS A N 1
ATOM 571 C CA . LYS A 1 70 ? -19.352 3.359 22.930 1.00 87.69 70 LYS A CA 1
ATOM 572 C C . LYS A 1 70 ? -19.455 4.806 22.427 1.00 87.69 70 LYS A C 1
ATOM 574 O O . LYS A 1 70 ? -20.560 5.255 22.147 1.00 87.69 70 LYS A O 1
ATOM 579 N N . ASP A 1 71 ? -18.344 5.541 22.384 1.00 91.56 71 ASP A N 1
ATOM 580 C CA . ASP A 1 71 ? -18.322 6.975 22.094 1.00 91.56 71 ASP A CA 1
ATOM 581 C C . ASP A 1 71 ? -17.679 7.274 20.729 1.00 91.56 71 ASP A C 1
ATOM 583 O O . ASP A 1 71 ? -17.900 8.349 20.168 1.00 91.56 71 ASP A O 1
ATOM 587 N N . SER A 1 72 ? -16.876 6.352 20.184 1.00 94.50 72 SER A N 1
ATOM 588 C CA . SER A 1 72 ? -16.080 6.610 18.985 1.00 94.50 72 SER A CA 1
ATOM 589 C C . SER A 1 72 ? -15.709 5.361 18.182 1.00 94.50 72 SER A C 1
ATOM 591 O O . SER A 1 72 ? -15.563 4.261 18.711 1.00 94.50 72 SER A O 1
ATOM 593 N N . VAL A 1 73 ? -15.497 5.561 16.876 1.00 95.44 73 VAL A N 1
ATOM 594 C CA . VAL A 1 73 ? -14.943 4.559 15.955 1.00 95.44 73 VAL A CA 1
ATOM 595 C C . VAL A 1 73 ? -13.725 5.154 15.253 1.00 95.44 73 VAL A C 1
ATOM 597 O O . VAL A 1 73 ? -13.787 6.232 14.663 1.00 95.44 73 VAL A O 1
ATOM 600 N N . HIS A 1 74 ? -12.615 4.431 15.302 1.00 94.56 74 HIS A N 1
ATOM 601 C CA . HIS A 1 74 ? -11.333 4.782 14.716 1.00 94.56 74 HIS A CA 1
ATOM 602 C C . HIS A 1 74 ? -11.019 3.850 13.551 1.00 94.56 74 HIS A C 1
ATOM 604 O O . HIS A 1 74 ? -10.928 2.635 13.709 1.00 94.56 74 HIS A O 1
ATOM 610 N N . ILE A 1 75 ? -10.794 4.435 12.377 1.00 93.75 75 ILE A N 1
ATOM 611 C CA . ILE A 1 75 ? -10.393 3.713 11.171 1.00 93.75 75 ILE A CA 1
ATOM 612 C C . ILE A 1 75 ? -8.936 4.058 10.872 1.00 93.75 75 ILE A C 1
ATOM 614 O O . ILE A 1 75 ? -8.592 5.214 10.625 1.00 93.75 75 ILE A O 1
ATOM 618 N N . LEU A 1 76 ? -8.077 3.044 10.864 1.00 92.50 76 LEU A N 1
ATOM 619 C CA . LEU A 1 76 ? -6.649 3.157 10.591 1.00 92.50 76 LEU A CA 1
ATOM 620 C C . LEU A 1 76 ? -6.287 2.420 9.292 1.00 92.50 76 LEU A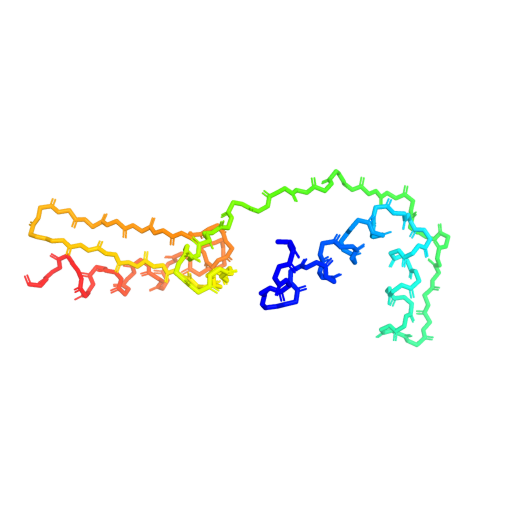 C 1
ATOM 622 O O . LEU A 1 76 ? -7.020 1.556 8.813 1.00 92.50 76 LEU A O 1
ATOM 626 N N . ASN A 1 77 ? -5.122 2.759 8.730 1.00 91.38 77 ASN A N 1
ATOM 627 C CA . ASN A 1 77 ? -4.564 2.154 7.510 1.00 91.38 77 ASN A CA 1
ATOM 628 C C . ASN A 1 77 ? -5.475 2.243 6.261 1.00 91.38 77 ASN A C 1
ATOM 630 O O . ASN A 1 77 ? -5.433 1.395 5.373 1.00 91.38 77 ASN A O 1
ATOM 634 N N . ALA A 1 78 ? -6.282 3.304 6.166 1.00 88.25 78 ALA A N 1
ATOM 635 C CA . ALA A 1 78 ? -7.331 3.426 5.154 1.00 88.25 78 ALA A CA 1
ATOM 636 C C . ALA A 1 78 ? -6.840 3.682 3.714 1.00 88.25 78 ALA A C 1
ATOM 638 O O . ALA A 1 78 ? -7.593 3.465 2.776 1.00 88.25 78 ALA A O 1
ATOM 639 N N . VAL A 1 79 ? -5.599 4.135 3.498 1.00 79.62 79 VAL A N 1
ATOM 640 C CA . VAL A 1 79 ? -5.161 4.777 2.236 1.00 79.62 79 VAL A CA 1
ATOM 641 C C . VAL A 1 79 ? -5.487 3.984 0.964 1.00 79.62 79 VAL A C 1
ATOM 643 O O . VAL A 1 79 ? -6.085 4.525 0.041 1.00 79.62 79 VAL A O 1
ATOM 646 N N . SER A 1 80 ? -5.083 2.718 0.877 1.00 72.06 80 SER A N 1
ATOM 647 C CA . SER A 1 80 ? -5.214 1.936 -0.363 1.00 72.06 80 SER A CA 1
ATOM 648 C C . SER A 1 80 ? -6.378 0.949 -0.399 1.00 72.06 80 SER A C 1
ATOM 650 O O . SER A 1 80 ? -6.831 0.709 -1.518 1.00 72.06 80 SER A O 1
ATOM 652 N N . PRO A 1 81 ? -6.915 0.421 0.719 1.00 73.44 81 PRO A N 1
ATOM 653 C CA . PRO A 1 81 ? -8.174 -0.306 0.636 1.00 73.44 81 PRO A CA 1
ATOM 654 C C . PRO A 1 81 ? -9.398 0.636 0.592 1.00 73.44 81 PRO A C 1
ATOM 656 O O . PRO A 1 81 ? -10.391 0.292 -0.046 1.00 73.44 81 PRO A O 1
ATOM 659 N N . ALA A 1 82 ? -9.339 1.868 1.131 1.00 84.38 82 ALA A N 1
ATOM 660 C CA . ALA A 1 82 ? -10.462 2.816 1.013 1.00 84.38 82 ALA A CA 1
ATOM 661 C C . ALA A 1 82 ? -10.582 3.433 -0.378 1.00 84.38 82 ALA A C 1
ATOM 663 O O . ALA A 1 82 ? -11.694 3.721 -0.809 1.00 84.38 82 ALA A O 1
ATOM 664 N N . PHE A 1 83 ? -9.471 3.643 -1.090 1.00 84.31 83 PHE A N 1
ATOM 665 C CA . PHE A 1 83 ? -9.530 4.273 -2.412 1.00 84.31 83 PHE A CA 1
ATOM 666 C C . PHE A 1 83 ? -10.384 3.466 -3.399 1.00 84.31 83 PHE A C 1
ATOM 668 O O . PHE A 1 83 ? -11.126 4.039 -4.190 1.00 84.31 83 PHE A O 1
ATOM 675 N N . THR A 1 84 ? -10.309 2.138 -3.327 1.00 86.12 84 THR A N 1
ATOM 676 C CA . THR A 1 84 ? -11.064 1.231 -4.199 1.00 86.12 84 THR A CA 1
ATOM 677 C C . THR A 1 84 ? -12.335 0.681 -3.547 1.00 86.12 84 THR A C 1
ATOM 679 O O . THR A 1 84 ? -13.286 0.375 -4.260 1.00 86.12 84 THR A O 1
ATOM 682 N N . GLY A 1 85 ? -12.373 0.555 -2.215 1.00 90.06 85 GLY A N 1
ATOM 683 C CA . GLY A 1 85 ? -13.425 -0.152 -1.476 1.00 90.06 85 GLY A CA 1
ATOM 684 C C . GLY A 1 85 ? -14.187 0.679 -0.441 1.00 90.06 85 GLY A C 1
ATOM 685 O O . GLY A 1 85 ? -14.797 0.093 0.449 1.00 90.06 85 GLY A O 1
ATOM 686 N N . SER A 1 86 ? -14.173 2.015 -0.513 1.00 93.44 86 SER A N 1
ATOM 687 C CA . SER A 1 86 ? -14.776 2.884 0.517 1.00 93.44 86 SER A CA 1
ATOM 688 C C . SER A 1 86 ? -16.255 2.604 0.791 1.00 93.44 86 SER A C 1
ATOM 690 O O . SER A 1 86 ? -16.646 2.548 1.952 1.00 93.44 86 SER A O 1
ATOM 692 N N . PHE A 1 87 ? -17.076 2.412 -0.244 1.00 95.38 87 PHE A N 1
ATOM 693 C CA . PHE A 1 87 ? -18.515 2.172 -0.084 1.00 95.38 87 PHE A CA 1
ATOM 694 C C . PHE A 1 87 ? -18.837 0.872 0.670 1.00 95.38 87 PHE A C 1
ATOM 696 O O . PHE A 1 87 ? -19.494 0.958 1.710 1.00 95.38 87 PHE A O 1
ATOM 703 N N . PRO A 1 88 ? -18.384 -0.318 0.217 1.00 94.62 88 PRO A N 1
ATOM 704 C CA . PRO A 1 88 ? -18.653 -1.557 0.944 1.00 94.62 88 PR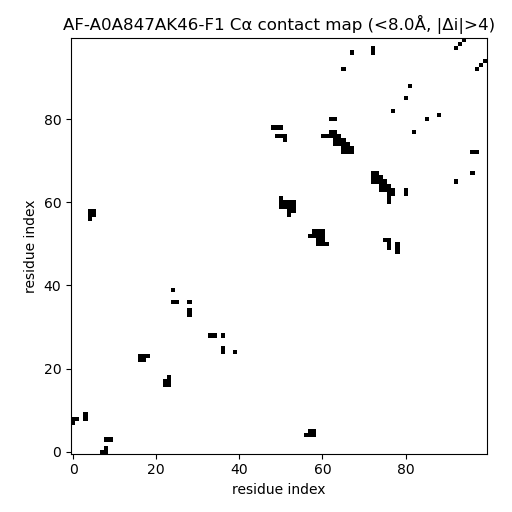O A CA 1
ATOM 705 C C . PRO A 1 88 ? -18.001 -1.566 2.330 1.00 94.62 88 PRO A C 1
ATOM 707 O O . PRO A 1 88 ? -18.601 -2.065 3.278 1.00 94.62 88 PRO A O 1
ATOM 710 N N . PHE A 1 89 ? -16.813 -0.971 2.476 1.00 94.75 89 PHE A N 1
ATOM 711 C CA . PHE A 1 89 ? -16.161 -0.853 3.776 1.00 94.75 89 PHE A CA 1
ATOM 712 C C . PHE A 1 89 ? -16.973 0.011 4.752 1.00 94.75 89 PHE A C 1
ATOM 714 O O . PHE A 1 89 ? -17.173 -0.385 5.895 1.00 94.75 89 PHE A O 1
ATOM 721 N N . CYS A 1 90 ? -17.499 1.154 4.303 1.00 94.69 90 CYS A N 1
ATOM 722 C CA . CYS A 1 90 ? -18.322 2.028 5.136 1.00 94.69 90 CYS A CA 1
ATOM 723 C C . CYS A 1 90 ? -19.604 1.327 5.607 1.00 94.69 90 CYS A C 1
ATOM 725 O O . CYS A 1 90 ? -19.929 1.391 6.790 1.00 94.69 90 CYS A O 1
ATOM 727 N N . ALA A 1 91 ? -20.287 0.599 4.715 1.00 95.50 91 ALA A N 1
ATOM 728 C CA . ALA A 1 91 ? -21.460 -0.194 5.086 1.00 95.50 91 ALA A CA 1
ATOM 729 C C . ALA A 1 91 ? -21.119 -1.221 6.179 1.00 95.50 91 ALA A C 1
ATOM 731 O O . ALA A 1 91 ? -21.781 -1.273 7.212 1.00 95.50 91 ALA A O 1
ATOM 732 N N . TRP A 1 92 ? -20.016 -1.956 6.005 1.00 95.00 92 TRP A N 1
ATOM 733 C CA . TRP A 1 92 ? -19.545 -2.912 7.006 1.00 95.00 92 TRP A CA 1
ATOM 734 C C . TRP A 1 92 ? -19.217 -2.248 8.354 1.00 95.00 92 TRP A C 1
ATOM 736 O O . TRP A 1 92 ? -19.568 -2.791 9.402 1.00 95.00 92 TRP A O 1
ATOM 746 N N . VAL A 1 93 ? -18.589 -1.066 8.354 1.00 95.06 93 VAL A N 1
ATOM 747 C CA . VAL A 1 93 ? -18.297 -0.316 9.589 1.00 95.06 93 VAL A CA 1
ATOM 748 C C . VAL A 1 93 ? -19.585 0.083 10.311 1.00 95.06 93 VAL A C 1
ATOM 750 O O . VAL A 1 93 ? -19.682 -0.102 11.523 1.00 95.06 93 VAL A O 1
ATOM 753 N N . ILE A 1 94 ? -20.580 0.595 9.582 1.00 94.31 94 ILE A N 1
ATOM 754 C CA . ILE A 1 94 ? -21.867 1.010 10.156 1.00 94.31 94 ILE A CA 1
ATOM 755 C C . ILE A 1 94 ? -22.550 -0.170 10.859 1.00 94.31 94 ILE A C 1
ATOM 757 O O . ILE A 1 94 ? -22.922 -0.051 12.030 1.00 94.31 94 ILE A O 1
ATOM 761 N N . ASP A 1 95 ? -22.636 -1.315 10.180 1.00 94.81 95 ASP A N 1
ATOM 762 C CA . ASP A 1 95 ? -23.315 -2.508 10.694 1.00 94.81 95 ASP A CA 1
ATOM 763 C C . ASP A 1 95 ? -22.625 -3.102 11.934 1.00 94.81 95 ASP A C 1
ATOM 765 O O . ASP A 1 95 ? -23.286 -3.658 12.808 1.00 94.81 95 ASP A O 1
ATOM 769 N N . ASN A 1 96 ? -21.296 -2.992 12.035 1.00 92.50 96 ASN A N 1
ATOM 770 C CA . ASN A 1 96 ? -20.523 -3.677 13.080 1.00 92.50 96 ASN A CA 1
ATOM 771 C C . ASN A 1 96 ? -20.131 -2.788 14.271 1.00 92.50 96 ASN A C 1
ATOM 773 O O . ASN A 1 96 ? -19.840 -3.315 15.354 1.00 92.50 96 ASN A O 1
ATOM 777 N N . PHE A 1 97 ? -20.098 -1.466 14.078 1.00 92.00 97 PHE A N 1
ATOM 778 C CA . PHE A 1 97 ? -19.553 -0.521 15.058 1.00 92.00 97 PHE A CA 1
ATOM 779 C C . PHE A 1 97 ? -20.474 0.661 15.381 1.00 92.00 97 PHE A C 1
ATOM 781 O O . PHE A 1 97 ? -20.247 1.294 16.405 1.00 92.00 97 PHE A O 1
ATOM 788 N N . VAL A 1 98 ? -21.495 0.968 14.565 1.00 87.50 98 VAL A N 1
ATOM 789 C CA . VAL A 1 98 ? -22.353 2.156 14.777 1.00 87.50 98 VAL A CA 1
ATOM 790 C C . VAL A 1 98 ? -23.772 1.798 15.216 1.00 87.50 98 VAL A C 1
ATOM 792 O O . VAL A 1 98 ? -24.282 2.403 16.150 1.00 87.50 98 VAL A O 1
ATOM 795 N N . ILE A 1 99 ? -24.419 0.832 14.557 1.00 84.62 99 ILE A N 1
ATOM 796 C CA . ILE A 1 99 ? -25.826 0.455 14.829 1.00 84.62 99 ILE A CA 1
ATOM 797 C C . ILE A 1 99 ? -25.944 -0.590 15.962 1.00 84.62 99 ILE A C 1
ATOM 799 O O . ILE A 1 99 ? -27.037 -1.050 16.281 1.00 84.62 99 ILE A O 1
ATOM 803 N N . LYS A 1 100 ? -24.816 -0.969 16.566 1.00 63.16 100 LYS A N 1
ATOM 804 C CA . LYS A 1 100 ? -24.731 -2.021 17.584 1.00 63.16 100 LYS A CA 1
ATOM 805 C C . LYS A 1 100 ? -25.655 -1.817 18.785 1.00 63.16 100 LYS A C 1
ATOM 807 O O . LYS A 1 100 ? -25.755 -0.671 19.274 1.00 63.16 100 LYS A O 1
#

Foldseek 3Di:
DVVCQVVVVVVVVLVVQCVDLVSVLVVVCVVDPDDDSVVCPDDDDDDDQPWDADPVSRDTDDDWDWDDDPPDIDIPRCRPCCVPPVVVVVVVCCVPHPPD

Sequence (100 aa):
FLTNAFGFRDLAIEEIKKYRRSYFTGLAKKMVYEIDETGFKEWTTPGIRAQLLNINTKELVLDFVVEGDKDSVHILNAVSPAFTGSFPFCAWVIDNFVIK

Nearest PDB structures (foldseek):
  4e1r-assembly1_A  TM=3.788E-01  e=9.241E+00  Mycobacterium tuberculosis

Secondary structure (DSSP, 8-state):
-TT-GGGHHHHHHHHHHHTSHHHHHHHHHTTSS---GGG----PPPPPP-PPEETTTTEE--S-EEEE-SS-EEEES-HHHHHHHHHHHHHHHIIIII--